Protein AF-A0A8S1F3E6-F1 (afdb_monomer)

Mean predicted aligned error: 9.32 Å

Organism: NCBI:txid2654633

Foldseek 3Di:
DDDDDDDPVVVVPQPKDKDKDWPDWDDDPQKIWTKIKIWIDGPPDIKIWIKIWIWGDDPNDIDTPDMDIDIDDPDPPPPD

Sequence (80 aa):
MLKFAESEEAEKLKKAEIHVVVDEIKQIGDVVIDRTRLTMKVENFETSGWSLTIWIKEDGQWKIRNTCTTFRAPKPDCQK

Solvent-accessible surface area (backbone atoms only — not comparable to full-atom values): 4949 Å² total; per-residue (Å²): 135,87,82,74,83,90,44,81,70,57,68,69,55,67,82,58,49,72,48,76,44,80,79,46,78,47,75,59,87,65,32,38,39,38,36,31,40,37,38,40,37,47,94,96,44,76,45,44,32,41,34,42,38,35,31,36,58,55,98,89,40,80,42,81,75,47,73,52,74,48,66,58,74,79,74,78,73,80,84,122

Radius of gyration: 16.84 Å; Cα contacts (8 Å, |Δi|>4): 127; chains: 1; bounding box: 41×18×54 Å

Structure (mmCIF, N/CA/C/O backbone):
data_AF-A0A8S1F3E6-F1
#
_entry.id   AF-A0A8S1F3E6-F1
#
loop_
_atom_site.group_PDB
_atom_site.id
_atom_site.type_symbol
_atom_site.label_atom_id
_atom_site.label_alt_id
_atom_site.label_comp_id
_atom_site.label_asym_id
_atom_site.label_entity_id
_atom_site.label_seq_id
_atom_site.pdbx_PDB_ins_code
_atom_site.Cartn_x
_atom_site.Cartn_y
_atom_site.Cartn_z
_atom_site.occupancy
_atom_site.B_iso_or_equiv
_atom_site.auth_seq_id
_atom_site.auth_comp_id
_atom_site.auth_asym_id
_atom_site.auth_atom_id
_atom_site.pdbx_PDB_model_num
ATOM 1 N N . MET A 1 1 ? 15.574 8.970 16.444 1.00 35.69 1 MET A N 1
ATOM 2 C CA . M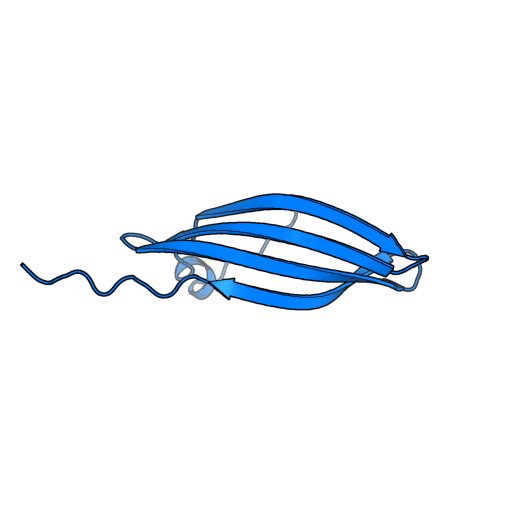ET A 1 1 ? 16.295 8.445 15.265 1.00 35.69 1 MET A CA 1
ATOM 3 C C . MET A 1 1 ? 16.285 6.927 15.388 1.00 35.69 1 MET A C 1
ATOM 5 O O . MET A 1 1 ? 16.930 6.409 16.289 1.00 35.69 1 MET A O 1
ATOM 9 N N . LEU A 1 2 ? 15.443 6.233 14.617 1.00 33.53 2 LEU A N 1
ATOM 10 C CA . LEU A 1 2 ? 15.362 4.767 14.647 1.00 33.53 2 LEU A CA 1
ATOM 11 C C . LEU A 1 2 ? 16.627 4.209 13.981 1.00 33.53 2 LEU A C 1
ATOM 13 O O . LEU A 1 2 ? 16.863 4.473 12.806 1.00 33.53 2 LEU A O 1
ATOM 17 N N . LYS A 1 3 ? 17.464 3.500 14.746 1.00 37.16 3 LYS A N 1
ATOM 18 C CA . LYS A 1 3 ? 18.601 2.743 14.212 1.00 37.16 3 LYS A CA 1
ATOM 19 C C . LYS A 1 3 ? 18.054 1.448 13.617 1.00 37.16 3 LYS A C 1
ATOM 21 O O . LYS A 1 3 ? 17.608 0.579 14.361 1.00 37.16 3 LYS A O 1
ATOM 26 N N . PHE A 1 4 ? 18.053 1.341 12.293 1.00 45.97 4 PHE A N 1
ATOM 27 C CA . PHE A 1 4 ? 17.849 0.059 11.625 1.00 45.97 4 PHE A CA 1
ATOM 28 C C . PHE A 1 4 ? 19.082 -0.822 11.873 1.00 45.97 4 PHE A C 1
ATOM 30 O O . PHE A 1 4 ? 20.193 -0.305 11.967 1.00 45.97 4 PHE A O 1
ATOM 37 N N . ALA A 1 5 ? 18.888 -2.131 12.045 1.00 49.69 5 ALA A N 1
ATOM 38 C CA . ALA A 1 5 ? 19.993 -3.066 12.224 1.00 49.69 5 ALA A CA 1
ATOM 39 C C . ALA A 1 5 ? 20.826 -3.117 10.932 1.00 49.69 5 ALA A C 1
ATOM 41 O O . ALA A 1 5 ? 20.334 -3.542 9.889 1.00 49.69 5 ALA A O 1
ATOM 42 N N . GLU A 1 6 ? 22.065 -2.639 11.001 1.00 52.53 6 GLU A N 1
ATOM 43 C CA . GLU A 1 6 ? 23.038 -2.687 9.910 1.00 52.53 6 GLU A CA 1
ATOM 44 C C . GLU A 1 6 ? 23.557 -4.128 9.787 1.00 52.53 6 GLU A C 1
ATOM 46 O O . GLU A 1 6 ? 24.452 -4.542 10.522 1.00 52.53 6 GLU A O 1
ATOM 51 N N . SER A 1 7 ? 22.953 -4.929 8.907 1.00 60.75 7 SER A N 1
ATOM 52 C CA . SER A 1 7 ? 23.504 -6.220 8.477 1.00 60.75 7 SER A CA 1
ATOM 53 C C . SER A 1 7 ? 24.024 -6.109 7.040 1.00 60.75 7 SER A C 1
ATOM 55 O O . SER A 1 7 ? 23.486 -5.338 6.247 1.00 60.75 7 SER A O 1
ATOM 57 N N . GLU A 1 8 ? 25.032 -6.904 6.661 1.00 56.09 8 GLU A N 1
ATOM 58 C CA . GLU A 1 8 ? 25.476 -7.030 5.255 1.00 56.09 8 GLU A CA 1
ATOM 59 C C . GLU A 1 8 ? 24.323 -7.422 4.306 1.00 56.09 8 GLU A C 1
ATOM 61 O O . GLU A 1 8 ? 24.360 -7.150 3.106 1.00 56.09 8 GLU A O 1
ATOM 66 N N . GLU A 1 9 ? 23.265 -8.052 4.826 1.00 54.75 9 GLU A N 1
ATOM 67 C CA . GLU A 1 9 ? 22.046 -8.345 4.066 1.00 54.75 9 GLU A CA 1
ATOM 68 C C . GLU A 1 9 ? 21.198 -7.093 3.800 1.00 54.75 9 GLU A C 1
ATOM 70 O O . GLU A 1 9 ? 20.557 -7.007 2.752 1.00 54.75 9 GLU A O 1
ATOM 75 N N . ALA A 1 10 ? 21.236 -6.095 4.689 1.00 54.59 10 ALA A N 1
ATOM 76 C CA . ALA A 1 10 ? 20.575 -4.810 4.489 1.00 54.59 10 ALA A CA 1
ATOM 77 C C . ALA A 1 10 ? 21.283 -3.947 3.428 1.00 54.59 10 ALA A C 1
ATOM 79 O O . ALA A 1 10 ? 20.611 -3.214 2.707 1.00 54.59 10 ALA A O 1
ATOM 80 N N . GLU A 1 11 ? 22.606 -4.069 3.258 1.00 54.47 11 GLU A N 1
ATOM 81 C CA . GLU A 1 11 ? 23.327 -3.417 2.148 1.00 54.47 11 GLU A CA 1
ATOM 82 C C . GLU A 1 11 ? 22.967 -4.005 0.773 1.00 54.47 11 GLU A C 1
ATOM 84 O O . GLU A 1 11 ? 22.974 -3.291 -0.232 1.00 54.47 11 GLU A O 1
ATOM 89 N N . LYS A 1 12 ? 22.586 -5.289 0.713 1.00 53.97 12 LYS A N 1
ATOM 90 C CA . LYS A 1 12 ? 22.105 -5.938 -0.522 1.00 53.97 12 LYS A CA 1
ATOM 91 C C . LYS A 1 12 ? 20.698 -5.495 -0.927 1.00 53.97 12 LYS A C 1
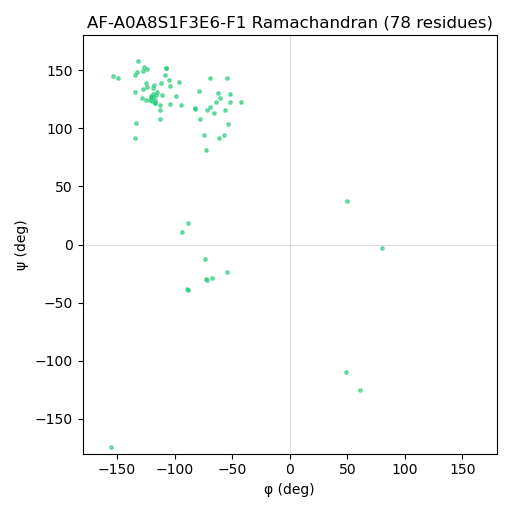ATOM 93 O O . LYS A 1 12 ? 20.288 -5.752 -2.063 1.00 53.97 12 LYS A O 1
ATOM 98 N N . LEU A 1 13 ? 19.964 -4.806 -0.049 1.00 55.56 13 LEU A N 1
ATOM 99 C CA . LEU A 1 13 ? 18.734 -4.109 -0.412 1.00 55.56 13 LEU A CA 1
ATOM 100 C C . LEU A 1 13 ? 19.120 -2.866 -1.219 1.00 55.56 13 LEU A C 1
ATOM 102 O O . LEU A 1 13 ? 19.203 -1.756 -0.693 1.00 55.56 13 LEU A O 1
ATOM 106 N N . LYS A 1 14 ? 19.375 -3.060 -2.520 1.00 59.81 14 LYS A N 1
ATOM 107 C CA . LYS A 1 14 ? 19.467 -1.969 -3.499 1.00 59.81 14 LYS A CA 1
ATOM 108 C C . LYS A 1 14 ? 18.338 -0.986 -3.202 1.00 59.81 14 LYS A C 1
ATOM 110 O O . LYS A 1 14 ? 17.180 -1.399 -3.146 1.00 59.81 14 LYS A O 1
ATOM 115 N N . LYS A 1 15 ? 18.681 0.281 -2.949 1.00 69.56 15 LYS A N 1
ATOM 116 C CA . LYS A 1 15 ? 17.720 1.320 -2.560 1.00 69.56 15 LYS A CA 1
ATOM 117 C C . LYS A 1 15 ? 16.709 1.510 -3.688 1.00 69.56 15 LYS A C 1
ATOM 119 O O . LYS A 1 15 ? 16.947 2.278 -4.613 1.00 69.56 15 LYS A O 1
ATOM 124 N N . ALA A 1 16 ? 15.606 0.774 -3.621 1.00 75.69 16 ALA A N 1
ATOM 125 C CA . ALA A 1 16 ? 14.448 1.021 -4.449 1.00 75.69 16 ALA A CA 1
ATOM 126 C C . ALA A 1 16 ? 13.903 2.395 -4.056 1.00 75.69 16 ALA A C 1
ATOM 128 O O . ALA A 1 16 ? 13.592 2.633 -2.887 1.00 75.69 16 ALA A O 1
ATOM 129 N N . GLU A 1 17 ? 13.810 3.306 -5.016 1.00 85.69 17 GLU A N 1
ATOM 130 C CA . GLU A 1 17 ? 13.106 4.559 -4.796 1.00 85.69 17 GLU A CA 1
ATOM 131 C C . GLU A 1 17 ? 11.617 4.289 -5.004 1.00 85.69 17 GLU A C 1
ATOM 133 O O . GLU A 1 17 ? 11.197 3.895 -6.094 1.00 85.69 17 GLU A O 1
ATOM 138 N N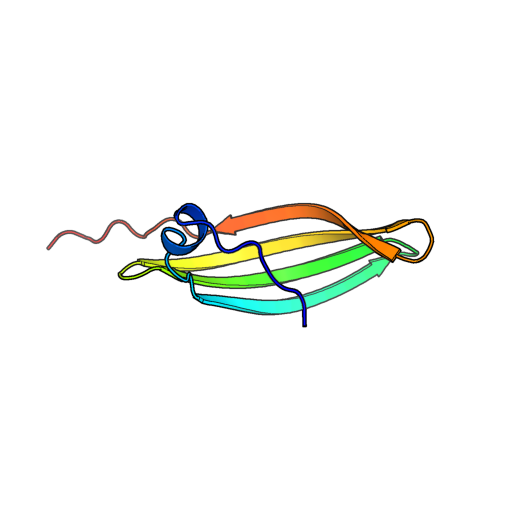 . ILE A 1 18 ? 10.823 4.456 -3.946 1.00 88.38 18 ILE A N 1
ATOM 139 C CA . ILE A 1 18 ? 9.370 4.295 -3.997 1.00 88.38 18 ILE A CA 1
ATOM 140 C C . ILE A 1 18 ? 8.737 5.664 -3.782 1.00 88.38 18 ILE A C 1
ATOM 142 O O . ILE A 1 18 ? 8.847 6.255 -2.709 1.00 88.38 18 ILE A O 1
ATOM 146 N N . HIS A 1 19 ? 8.038 6.145 -4.801 1.00 92.94 19 HIS A N 1
ATOM 147 C CA . HIS A 1 19 ? 7.184 7.315 -4.719 1.00 92.94 19 HIS A CA 1
ATOM 148 C C . HIS A 1 19 ? 5.730 6.874 -4.540 1.00 92.94 19 HIS A C 1
ATOM 150 O O . HIS A 1 19 ? 5.217 6.065 -5.316 1.00 92.94 19 HIS A O 1
ATOM 156 N N . VAL A 1 20 ? 5.069 7.412 -3.516 1.00 94.31 20 VAL A N 1
ATOM 157 C CA . VAL A 1 20 ? 3.683 7.088 -3.167 1.00 94.31 20 VAL A CA 1
ATOM 158 C C . VAL A 1 20 ? 2.846 8.352 -3.258 1.00 94.31 20 VAL A C 1
ATOM 160 O O . VAL A 1 20 ? 3.164 9.358 -2.627 1.00 94.31 20 VAL A O 1
ATOM 163 N N . VAL A 1 21 ? 1.754 8.285 -4.011 1.00 96.56 21 VAL A N 1
ATOM 164 C CA . VAL A 1 21 ? 0.754 9.352 -4.095 1.00 96.56 21 VAL A CA 1
ATOM 165 C C . VAL A 1 21 ? -0.557 8.812 -3.557 1.00 96.56 21 VAL A C 1
ATOM 167 O O . VAL A 1 21 ? -1.078 7.827 -4.078 1.00 96.56 21 VAL A O 1
ATOM 170 N N . VAL A 1 22 ? -1.095 9.452 -2.523 1.00 96.56 22 VAL A N 1
ATOM 171 C CA . VAL A 1 22 ? -2.421 9.120 -1.997 1.00 96.56 22 VAL A CA 1
ATOM 172 C C . VAL A 1 22 ? -3.472 9.816 -2.852 1.00 96.56 22 VAL A C 1
ATOM 174 O O . VAL A 1 22 ? -3.499 11.042 -2.920 1.00 96.56 22 VAL A O 1
ATOM 177 N N . ASP A 1 23 ? -4.317 9.031 -3.515 1.00 95.94 23 ASP A N 1
ATOM 178 C CA . ASP A 1 23 ? -5.383 9.553 -4.372 1.00 95.94 23 ASP A CA 1
ATOM 179 C C . ASP A 1 23 ? -6.676 9.782 -3.587 1.00 95.94 23 ASP A C 1
ATOM 181 O O . ASP A 1 23 ? -7.409 10.730 -3.855 1.00 95.94 23 ASP A O 1
ATOM 185 N N . GLU A 1 24 ? -6.983 8.889 -2.646 1.00 97.12 24 GLU A N 1
ATOM 186 C CA . GLU A 1 24 ? -8.221 8.927 -1.874 1.00 97.12 24 GLU A CA 1
ATOM 187 C C . GLU A 1 24 ? -7.996 8.343 -0.481 1.00 97.12 24 GLU A C 1
ATOM 189 O O . GLU A 1 24 ? -7.276 7.355 -0.321 1.00 97.12 24 GLU A O 1
ATOM 194 N N . ILE A 1 25 ? -8.657 8.942 0.509 1.00 97.62 25 ILE A N 1
ATOM 195 C CA . ILE A 1 25 ? -8.799 8.401 1.858 1.00 97.62 25 ILE A CA 1
ATOM 196 C C . ILE A 1 25 ? -10.286 8.412 2.197 1.00 97.62 25 ILE A C 1
ATOM 198 O O . ILE A 1 25 ? -10.936 9.457 2.133 1.00 97.62 25 ILE A O 1
ATOM 202 N N . LYS A 1 26 ? -10.816 7.258 2.597 1.00 98.00 26 LYS A N 1
ATOM 203 C CA . LYS A 1 26 ? -12.198 7.098 3.044 1.00 98.00 26 LYS A CA 1
ATOM 204 C C . LYS A 1 26 ? -12.231 6.467 4.427 1.00 98.00 26 LYS A C 1
ATOM 206 O O . LYS A 1 26 ? -11.725 5.367 4.622 1.00 98.00 26 LYS A O 1
ATOM 211 N N . GLN A 1 27 ? -12.877 7.137 5.375 1.00 97.06 27 GLN A N 1
ATOM 212 C CA . GLN A 1 27 ? -13.060 6.628 6.733 1.00 97.06 27 GLN A CA 1
ATOM 213 C C . GLN A 1 27 ? -14.493 6.126 6.950 1.00 97.06 27 GLN A C 1
ATOM 215 O O . GLN A 1 27 ? -15.458 6.778 6.550 1.00 97.06 27 GLN A O 1
ATOM 220 N N . ILE A 1 28 ? -14.622 4.965 7.594 1.00 95.56 28 ILE A N 1
ATOM 221 C CA . ILE A 1 28 ? -15.883 4.326 7.984 1.00 95.56 28 ILE A CA 1
ATOM 222 C C . ILE A 1 28 ? -15.728 3.847 9.436 1.00 95.56 28 ILE A C 1
ATOM 224 O O . ILE A 1 28 ? -15.236 2.749 9.692 1.00 95.56 28 ILE A O 1
ATOM 228 N N . GLY A 1 29 ? -16.107 4.692 10.400 1.00 94.19 29 GLY A N 1
ATOM 229 C CA . GLY A 1 29 ? -15.873 4.426 11.825 1.00 94.19 29 GLY A CA 1
ATOM 230 C C . GLY A 1 29 ? -14.378 4.305 12.145 1.00 94.19 29 GLY A C 1
ATOM 231 O O . GLY A 1 29 ? -13.596 5.194 11.798 1.00 94.19 29 GLY A O 1
ATOM 232 N N . ASP A 1 30 ? -13.991 3.184 12.760 1.00 96.06 30 ASP A N 1
ATOM 233 C CA . ASP A 1 30 ? -12.599 2.831 13.094 1.00 96.06 30 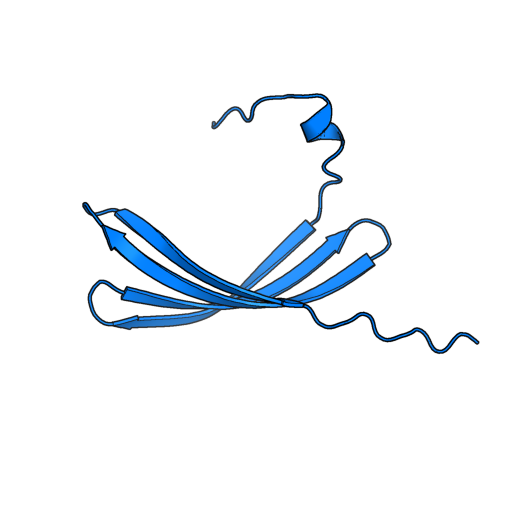ASP A CA 1
ATOM 234 C C . ASP A 1 30 ? -11.870 2.072 11.970 1.00 96.06 30 ASP A C 1
ATOM 236 O O . ASP A 1 30 ? -10.849 1.419 12.198 1.00 96.06 30 ASP A O 1
ATOM 240 N N . VAL A 1 31 ? -12.390 2.155 10.744 1.00 97.25 31 VAL A N 1
ATOM 241 C CA . VAL A 1 31 ? -11.759 1.627 9.533 1.00 97.25 31 VAL A CA 1
ATOM 242 C C . VAL A 1 31 ? -11.414 2.786 8.603 1.00 97.25 31 VAL A C 1
ATOM 244 O O . VAL A 1 31 ? -12.262 3.630 8.315 1.00 97.25 31 VAL A O 1
ATOM 247 N N . VAL A 1 32 ? -10.184 2.816 8.096 1.00 98.12 32 VAL A N 1
ATOM 248 C CA . VAL A 1 32 ? -9.750 3.750 7.046 1.00 98.12 32 VAL A CA 1
ATOM 249 C C . VAL A 1 32 ? -9.323 2.949 5.829 1.00 98.12 32 VAL A C 1
ATOM 251 O O . VAL A 1 32 ? -8.612 1.959 5.946 1.00 98.12 32 VAL A O 1
ATOM 254 N N . ILE A 1 33 ? -9.762 3.371 4.654 1.00 98.00 33 ILE A N 1
ATOM 255 C CA . ILE A 1 33 ? -9.369 2.793 3.376 1.00 98.00 33 ILE A CA 1
ATOM 256 C C . ILE A 1 33 ? -8.638 3.886 2.606 1.00 98.00 33 ILE A C 1
ATOM 258 O O . ILE A 1 33 ? -9.218 4.945 2.365 1.00 98.00 33 ILE A O 1
ATOM 262 N N . ASP A 1 34 ? -7.390 3.640 2.223 1.00 97.75 34 ASP A N 1
ATOM 263 C CA . ASP A 1 34 ? -6.690 4.486 1.260 1.00 97.75 34 ASP A CA 1
ATOM 264 C C . ASP A 1 34 ? -6.546 3.793 -0.089 1.00 97.75 34 ASP A C 1
ATOM 266 O O . ASP A 1 34 ? -6.496 2.564 -0.196 1.00 97.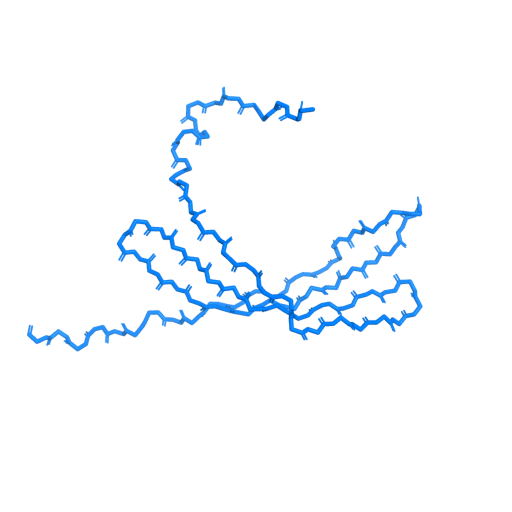75 34 ASP A O 1
ATOM 270 N N . ARG A 1 35 ? -6.485 4.624 -1.127 1.00 97.75 35 ARG A N 1
ATOM 271 C CA . ARG A 1 35 ? -6.050 4.224 -2.455 1.00 97.75 35 ARG A CA 1
ATOM 272 C C . ARG A 1 35 ? -4.849 5.069 -2.836 1.00 97.75 35 ARG A C 1
ATOM 274 O O . ARG A 1 35 ? -4.915 6.300 -2.815 1.00 97.75 35 ARG A O 1
ATOM 281 N N . THR A 1 36 ? -3.772 4.409 -3.232 1.00 98.06 36 THR A N 1
ATOM 282 C CA . THR A 1 36 ? -2.523 5.061 -3.612 1.00 98.06 36 THR A CA 1
ATOM 283 C C . THR A 1 36 ? -2.049 4.608 -4.983 1.00 98.06 36 THR A C 1
ATOM 285 O O . THR A 1 36 ? -2.277 3.472 -5.408 1.00 98.06 36 THR A O 1
ATOM 288 N N . ARG A 1 37 ? -1.362 5.511 -5.679 1.00 96.44 37 ARG A N 1
ATOM 289 C CA . ARG A 1 37 ? -0.506 5.199 -6.821 1.00 96.44 37 ARG A CA 1
ATOM 290 C C . ARG A 1 37 ? 0.929 5.071 -6.346 1.00 96.44 37 ARG A C 1
ATOM 292 O O . ARG A 1 37 ? 1.395 5.855 -5.522 1.00 96.44 37 ARG A O 1
ATOM 299 N N . LEU A 1 38 ? 1.618 4.089 -6.906 1.00 94.75 38 LEU A N 1
ATOM 300 C CA . LEU A 1 38 ? 3.005 3.779 -6.604 1.00 94.75 38 LEU A CA 1
ATOM 301 C C . LEU A 1 38 ? 3.833 3.948 -7.873 1.00 94.75 38 LEU A C 1
ATOM 303 O O . LEU A 1 38 ? 3.435 3.460 -8.931 1.00 94.75 38 LEU A O 1
ATOM 307 N N . THR A 1 39 ? 5.0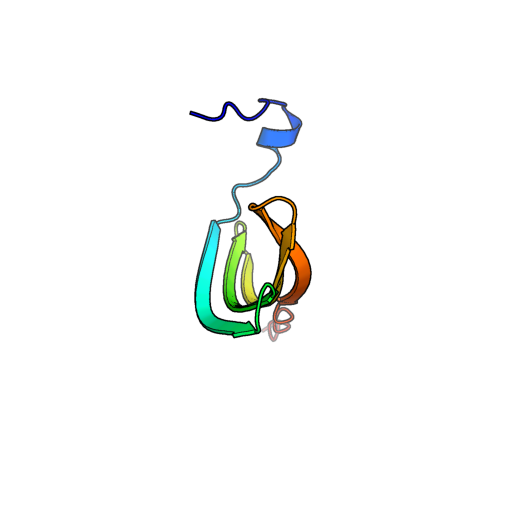01 4.561 -7.748 1.00 92.44 39 THR A N 1
ATOM 308 C CA . THR A 1 39 ? 6.077 4.470 -8.737 1.00 92.44 39 THR A CA 1
ATOM 309 C C . THR A 1 39 ? 7.294 3.909 -8.026 1.00 92.44 39 THR A C 1
ATOM 311 O O . THR A 1 39 ? 7.715 4.457 -7.012 1.00 92.44 39 THR A O 1
ATOM 314 N N . MET A 1 40 ? 7.843 2.811 -8.534 1.00 88.50 40 MET A N 1
ATOM 315 C CA . MET A 1 40 ? 9.016 2.158 -7.969 1.00 88.50 40 MET A CA 1
ATOM 316 C C . MET A 1 40 ? 10.125 2.112 -9.013 1.00 88.50 40 MET A C 1
ATOM 318 O O . MET A 1 40 ? 9.910 1.629 -10.127 1.00 88.50 40 MET A O 1
ATOM 322 N N . LYS A 1 41 ? 11.310 2.588 -8.633 1.00 86.94 41 LYS A N 1
ATOM 323 C CA . LYS A 1 41 ? 12.521 2.553 -9.455 1.00 86.94 41 LYS A CA 1
ATOM 324 C C . LYS A 1 41 ? 13.571 1.688 -8.773 1.00 86.94 41 LYS A C 1
ATOM 326 O O . LYS A 1 41 ? 13.919 1.926 -7.618 1.00 86.94 41 LYS A O 1
ATOM 331 N N . VAL A 1 42 ? 14.063 0.683 -9.490 1.00 82.81 42 VAL A N 1
ATOM 332 C CA . VAL A 1 42 ? 15.129 -0.224 -9.055 1.00 82.81 42 VAL A CA 1
ATOM 333 C C . VAL A 1 42 ? 16.131 -0.351 -10.195 1.00 82.81 42 VAL A C 1
ATOM 335 O O . VAL A 1 42 ? 15.866 -1.034 -11.179 1.00 82.81 42 VAL A O 1
ATOM 338 N N . GLU A 1 43 ? 17.284 0.305 -10.065 1.00 82.56 43 GLU A N 1
ATOM 339 C CA . GLU A 1 43 ? 18.333 0.332 -11.098 1.00 82.56 43 GLU A CA 1
ATOM 340 C C . GLU A 1 43 ? 17.785 0.679 -12.495 1.00 82.56 43 GLU A C 1
ATOM 342 O O . GLU A 1 43 ? 17.361 1.807 -12.724 1.00 82.56 43 GLU A O 1
ATOM 347 N N . ASN A 1 44 ? 17.767 -0.295 -13.412 1.00 78.69 44 ASN A N 1
ATOM 348 C CA . ASN A 1 44 ? 17.332 -0.148 -14.802 1.00 78.69 44 ASN A CA 1
ATOM 349 C C . ASN A 1 44 ? 15.850 -0.507 -15.008 1.00 78.69 44 ASN A C 1
ATOM 351 O O . ASN A 1 44 ? 15.401 -0.662 -16.142 1.00 78.69 44 ASN A O 1
ATOM 355 N N . PHE A 1 45 ? 15.099 -0.691 -13.924 1.00 79.12 45 PHE A N 1
ATOM 356 C CA . PHE A 1 45 ? 13.693 -1.058 -13.952 1.00 79.12 45 PHE A CA 1
ATOM 357 C C . PHE A 1 45 ? 12.846 0.011 -13.263 1.00 79.12 45 PHE A C 1
ATOM 359 O O . PHE A 1 45 ? 13.040 0.325 -12.090 1.00 79.12 45 PHE A O 1
ATOM 366 N N . GLU A 1 46 ? 11.867 0.543 -13.987 1.00 87.88 46 GLU A N 1
ATOM 367 C CA . GLU A 1 46 ? 10.832 1.418 -13.446 1.00 87.88 46 GLU A CA 1
ATOM 368 C C . GLU A 1 46 ? 9.469 0.762 -13.657 1.00 87.88 46 GLU A C 1
ATOM 370 O O . GLU A 1 46 ? 9.122 0.340 -14.762 1.00 87.88 46 GLU A O 1
ATOM 375 N N . THR A 1 47 ? 8.680 0.681 -12.590 1.00 88.88 47 THR A N 1
ATOM 376 C CA . THR A 1 47 ? 7.295 0.222 -12.660 1.00 88.88 47 THR A CA 1
ATOM 377 C C . THR A 1 47 ? 6.376 1.169 -11.913 1.00 88.88 47 THR A C 1
ATOM 379 O O . THR A 1 47 ? 6.784 1.918 -11.026 1.00 88.88 47 THR A O 1
ATOM 382 N N . SER A 1 48 ? 5.104 1.127 -12.282 1.00 92.56 48 SER A N 1
ATOM 383 C CA . SER A 1 48 ? 4.046 1.833 -11.578 1.00 92.56 48 SER A CA 1
ATOM 384 C C . SER A 1 48 ? 2.940 0.868 -11.205 1.00 92.56 48 SER A C 1
ATOM 386 O O . SER A 1 48 ? 2.727 -0.154 -11.860 1.00 92.56 48 SER A O 1
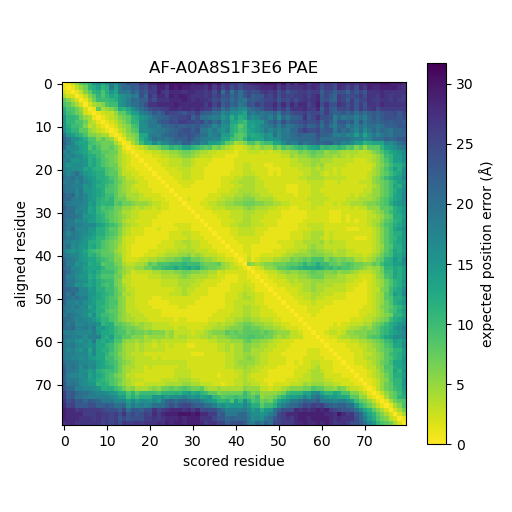ATOM 388 N N . GLY A 1 49 ? 2.233 1.191 -10.139 1.00 93.69 49 GLY A N 1
ATOM 389 C CA . GLY A 1 49 ? 1.208 0.339 -9.579 1.00 93.69 49 GLY A CA 1
ATOM 390 C C . GLY A 1 49 ? 0.169 1.116 -8.799 1.00 93.69 49 GLY A C 1
ATOM 391 O O . GLY A 1 49 ? 0.179 2.349 -8.745 1.00 93.69 49 GLY A O 1
ATOM 392 N N . TRP A 1 50 ? -0.718 0.358 -8.176 1.00 96.06 50 TRP A N 1
ATOM 393 C CA . TRP A 1 50 ? -1.735 0.864 -7.274 1.00 96.06 50 TRP A CA 1
ATOM 394 C C . TRP A 1 50 ? -1.773 0.004 -6.026 1.00 96.06 50 TRP A C 1
ATOM 396 O O . TRP A 1 50 ? -1.597 -1.214 -6.106 1.00 96.06 50 TRP A O 1
ATOM 406 N N . SER A 1 51 ? -2.051 0.636 -4.895 1.00 97.12 51 SER A N 1
ATOM 407 C CA . SER A 1 51 ? -2.352 -0.055 -3.652 1.00 97.12 51 SER A CA 1
ATOM 408 C C . SER A 1 51 ? -3.695 0.406 -3.108 1.00 97.12 51 SER A C 1
ATOM 410 O O . SER A 1 51 ? -4.017 1.593 -3.156 1.00 97.12 51 SER A O 1
ATOM 412 N N . LEU A 1 52 ? -4.474 -0.544 -2.600 1.00 97.88 52 LEU A N 1
ATOM 413 C CA . LEU A 1 52 ? -5.609 -0.284 -1.726 1.00 97.88 52 LEU A CA 1
ATOM 414 C C . LEU A 1 52 ? -5.265 -0.829 -0.344 1.00 97.88 52 LEU A C 1
ATOM 416 O O . LEU A 1 52 ? -5.005 -2.028 -0.198 1.00 97.88 52 LEU A O 1
ATOM 420 N N . THR A 1 53 ? -5.263 0.046 0.654 1.00 98.19 53 THR A N 1
ATOM 421 C CA . THR A 1 53 ? -4.872 -0.297 2.023 1.00 98.19 53 THR A CA 1
ATOM 422 C C . THR A 1 53 ? -6.055 -0.119 2.953 1.00 98.19 53 THR A C 1
ATOM 424 O O . THR A 1 53 ? -6.678 0.938 2.980 1.00 98.19 53 THR A O 1
ATOM 427 N N . ILE A 1 54 ? -6.353 -1.150 3.738 1.00 98.06 54 ILE A N 1
ATOM 428 C CA . ILE A 1 54 ? -7.346 -1.102 4.807 1.00 98.06 54 ILE A CA 1
ATOM 429 C C . ILE A 1 54 ? -6.602 -1.011 6.132 1.00 98.06 54 ILE A C 1
ATOM 431 O O . ILE A 1 54 ? -5.850 -1.915 6.505 1.00 98.06 54 ILE A O 1
ATOM 435 N N . TRP A 1 55 ? -6.872 0.056 6.864 1.00 98.25 55 TRP A N 1
ATOM 436 C CA . TRP A 1 55 ? -6.406 0.307 8.213 1.00 98.25 55 TRP A CA 1
ATOM 437 C C . TRP A 1 55 ? -7.540 0.083 9.196 1.00 98.25 55 TRP A C 1
ATOM 439 O O . TRP A 1 55 ? -8.682 0.465 8.937 1.00 98.25 55 TRP A O 1
ATOM 449 N N . ILE A 1 56 ? -7.211 -0.493 10.343 1.00 97.94 56 ILE A N 1
ATOM 450 C CA . ILE A 1 56 ? -8.116 -0.578 11.486 1.00 97.94 56 ILE A CA 1
ATOM 451 C C . ILE A 1 56 ? -7.453 0.038 12.704 1.00 97.94 56 ILE A C 1
ATOM 453 O O . ILE A 1 56 ? -6.222 0.025 12.818 1.00 97.94 56 ILE A O 1
ATOM 457 N N . LYS A 1 57 ? -8.267 0.578 13.604 1.00 96.69 57 LYS A N 1
ATOM 458 C CA . LYS A 1 57 ? -7.797 1.079 14.889 1.00 96.69 57 LYS A CA 1
ATOM 459 C C . LYS A 1 57 ? -7.948 -0.006 15.950 1.00 96.69 57 LYS A C 1
ATOM 461 O O . LYS A 1 57 ? -9.055 -0.462 16.211 1.00 96.69 57 LYS A O 1
ATOM 466 N N . GLU A 1 58 ? -6.844 -0.404 16.566 1.00 93.56 58 GLU A N 1
ATOM 467 C CA . GLU A 1 58 ? -6.828 -1.299 17.727 1.00 93.56 58 GLU A CA 1
ATOM 468 C C . GLU A 1 58 ? -6.001 -0.651 18.837 1.00 93.56 58 GLU A C 1
ATOM 470 O O . GLU A 1 58 ? -4.943 -0.081 18.571 1.00 93.56 58 GLU A O 1
ATOM 475 N N . ASP A 1 59 ? -6.517 -0.661 20.068 1.00 93.69 59 ASP A N 1
ATOM 476 C CA . ASP A 1 59 ? -5.872 -0.056 21.246 1.00 93.69 59 ASP A CA 1
ATOM 477 C C . ASP A 1 59 ? -5.404 1.396 21.026 1.00 93.69 59 ASP A C 1
ATOM 479 O O . ASP A 1 59 ? -4.346 1.834 21.478 1.00 93.69 59 ASP A O 1
ATOM 483 N N . GLY A 1 60 ? -6.204 2.162 20.279 1.00 92.50 60 GLY A N 1
ATOM 484 C CA . GLY A 1 60 ? -5.922 3.562 19.964 1.00 92.50 60 GLY A CA 1
ATOM 485 C C . GLY A 1 60 ? -4.917 3.786 18.827 1.00 92.50 60 GLY A C 1
ATOM 486 O O . GLY A 1 60 ? -4.727 4.938 18.433 1.00 92.50 60 GLY A O 1
ATOM 487 N N . GLN A 1 61 ? -4.330 2.730 18.258 1.00 95.31 61 GLN A N 1
ATOM 488 C CA . GLN A 1 61 ? -3.311 2.805 17.209 1.00 95.31 61 GLN A CA 1
ATOM 489 C C . GLN A 1 61 ? -3.835 2.277 15.870 1.00 95.31 61 GLN A C 1
ATOM 491 O O . GLN A 1 61 ? -4.540 1.272 15.804 1.00 95.31 61 GLN A O 1
ATOM 496 N N . TRP A 1 62 ? -3.487 2.967 14.783 1.00 96.00 62 TRP A N 1
ATOM 497 C CA . TRP A 1 62 ? -3.807 2.513 13.432 1.00 96.00 62 TRP A 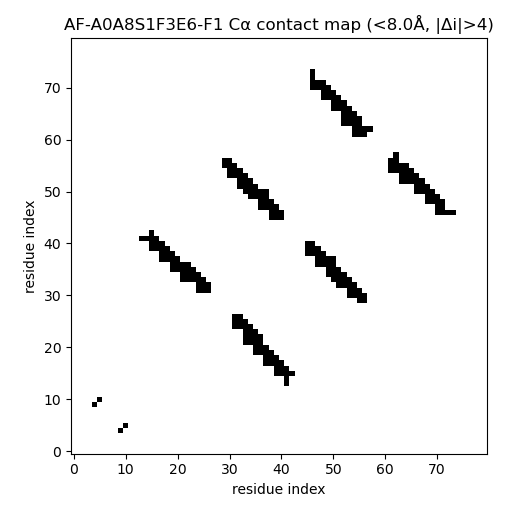CA 1
ATOM 498 C C . TRP A 1 62 ? -2.827 1.436 12.992 1.00 96.00 62 TRP A C 1
ATOM 500 O O . TRP A 1 62 ? -1.613 1.616 13.081 1.00 96.00 62 TRP A O 1
ATOM 510 N N . LYS A 1 63 ? -3.357 0.345 12.448 1.00 96.62 63 LYS A N 1
ATOM 511 C CA . LYS A 1 63 ? -2.560 -0.709 11.827 1.00 96.62 63 LYS A CA 1
ATOM 512 C C . LYS A 1 63 ? -3.131 -1.097 10.476 1.00 96.62 63 LYS A C 1
ATOM 514 O O . LYS A 1 63 ? -4.345 -1.078 10.275 1.00 96.62 63 LYS A O 1
ATOM 519 N N . ILE A 1 64 ? -2.253 -1.506 9.569 1.00 97.19 64 ILE A N 1
ATOM 520 C CA . ILE A 1 64 ? -2.653 -2.106 8.298 1.00 97.19 64 ILE A CA 1
ATOM 521 C C . ILE A 1 64 ? -3.265 -3.477 8.595 1.00 97.19 64 ILE A C 1
ATOM 523 O O . ILE A 1 64 ? -2.603 -4.365 9.131 1.00 97.19 64 ILE A O 1
ATOM 527 N N . ARG A 1 65 ? -4.538 -3.658 8.243 1.00 96.62 65 ARG A N 1
ATOM 528 C CA . ARG A 1 65 ? -5.228 -4.952 8.317 1.00 96.62 65 ARG A CA 1
ATOM 529 C C . ARG A 1 65 ? -5.049 -5.763 7.042 1.00 96.62 65 ARG A C 1
ATOM 531 O O . ARG A 1 65 ? -4.946 -6.990 7.112 1.00 96.62 65 ARG A O 1
ATOM 538 N N . ASN A 1 66 ? -5.079 -5.083 5.900 1.00 96.75 66 ASN A N 1
ATOM 539 C CA . ASN A 1 66 ? -4.905 -5.669 4.580 1.00 96.75 66 ASN A CA 1
ATOM 540 C C . ASN A 1 66 ? -4.348 -4.623 3.612 1.00 96.75 66 ASN A C 1
ATOM 542 O O . ASN A 1 66 ? -4.722 -3.454 3.678 1.00 96.75 66 ASN A O 1
ATOM 546 N N . THR A 1 67 ? -3.509 -5.076 2.689 1.00 96.94 67 THR A N 1
ATOM 547 C CA . THR A 1 67 ? -3.052 -4.283 1.554 1.00 96.94 67 THR A CA 1
ATOM 548 C C . THR A 1 67 ? -3.137 -5.146 0.311 1.00 96.94 67 THR A C 1
ATOM 550 O O . THR A 1 67 ? -2.648 -6.277 0.305 1.00 96.94 67 THR A O 1
ATOM 553 N N . CYS A 1 68 ? -3.737 -4.608 -0.744 1.00 96.69 68 CYS A N 1
ATOM 554 C CA . CYS A 1 68 ? -3.698 -5.197 -2.072 1.00 96.69 68 CYS A CA 1
ATOM 5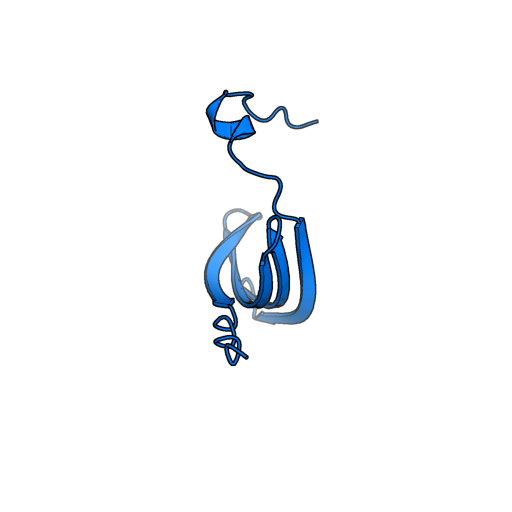55 C C . CYS A 1 68 ? -2.894 -4.274 -2.983 1.00 96.69 68 CYS A C 1
ATOM 557 O O . CYS A 1 68 ? -3.371 -3.199 -3.346 1.00 96.69 68 CYS A O 1
ATOM 559 N N . THR A 1 69 ? -1.686 -4.705 -3.345 1.00 95.31 69 THR A N 1
ATOM 560 C CA . THR A 1 69 ? -0.782 -3.954 -4.218 1.00 95.31 69 THR A CA 1
ATOM 561 C C . THR A 1 69 ? -0.646 -4.662 -5.551 1.00 95.31 69 THR A C 1
ATOM 563 O O . THR A 1 69 ? -0.325 -5.847 -5.612 1.00 95.31 69 THR A O 1
ATOM 566 N N . THR A 1 70 ? -0.851 -3.920 -6.631 1.00 93.94 70 THR A N 1
ATOM 567 C CA . THR A 1 70 ? -0.684 -4.409 -7.998 1.00 93.94 70 THR A CA 1
ATOM 568 C C . THR A 1 70 ? 0.306 -3.525 -8.731 1.00 93.94 70 THR A C 1
ATOM 570 O O . THR A 1 70 ? 0.234 -2.301 -8.646 1.00 93.94 70 THR A O 1
ATOM 573 N N . PHE A 1 71 ? 1.226 -4.138 -9.466 1.00 90.38 71 PHE A N 1
ATOM 574 C CA . PHE A 1 71 ? 2.138 -3.433 -10.358 1.00 90.38 71 PHE A CA 1
ATOM 575 C C . PHE A 1 71 ? 1.736 -3.712 -11.797 1.00 90.38 71 PHE A C 1
ATOM 577 O O . PHE A 1 71 ? 1.275 -4.807 -12.128 1.00 90.38 71 PHE A O 1
ATOM 584 N N . ARG A 1 72 ? 1.913 -2.721 -12.669 1.00 85.00 72 ARG A N 1
ATOM 585 C CA . ARG A 1 72 ? 1.794 -2.947 -14.104 1.00 85.00 72 ARG A CA 1
ATOM 586 C C . ARG A 1 72 ? 2.877 -3.939 -14.509 1.00 85.00 72 ARG A C 1
ATOM 588 O O . ARG A 1 72 ? 4.047 -3.760 -14.167 1.00 85.00 72 ARG A O 1
ATOM 595 N N . ALA A 1 73 ? 2.472 -4.971 -15.246 1.00 71.94 73 ALA A N 1
ATOM 596 C CA . ALA A 1 73 ? 3.422 -5.863 -15.886 1.00 71.94 73 ALA A CA 1
ATOM 597 C C . ALA A 1 73 ? 4.380 -5.027 -16.754 1.00 71.94 73 ALA A C 1
ATOM 599 O O . ALA A 1 73 ? 3.933 -4.044 -17.366 1.00 71.94 73 ALA A O 1
ATOM 600 N N . PRO A 1 74 ? 5.671 -5.397 -16.826 1.00 64.38 74 PRO A N 1
ATOM 601 C CA . PRO A 1 74 ? 6.561 -4.821 -17.818 1.00 64.38 74 PRO A CA 1
ATOM 602 C C . PRO A 1 74 ? 5.881 -4.968 -19.178 1.00 64.38 74 PRO A C 1
ATOM 604 O O . PRO A 1 74 ? 5.400 -6.055 -19.512 1.00 64.38 74 PRO A O 1
ATOM 607 N N . LYS A 1 75 ? 5.793 -3.887 -19.960 1.00 57.62 75 LYS A N 1
ATOM 608 C CA . LYS A 1 75 ? 5.481 -4.076 -21.376 1.00 57.62 75 LYS A CA 1
ATOM 609 C C . LYS A 1 75 ? 6.621 -4.937 -21.922 1.00 57.62 75 LYS A C 1
ATOM 611 O O . LYS A 1 75 ? 7.767 -4.561 -21.683 1.00 57.62 75 LYS A O 1
ATOM 616 N N . PRO A 1 76 ? 6.358 -6.078 -22.580 1.00 53.28 76 PRO A N 1
ATOM 617 C CA . PRO A 1 76 ? 7.412 -6.728 -23.332 1.00 53.28 76 PRO A CA 1
ATOM 618 C C . PRO A 1 76 ? 7.912 -5.675 -24.313 1.00 53.28 76 PRO A C 1
ATOM 620 O O . PRO A 1 76 ? 7.129 -5.169 -25.123 1.00 53.28 76 PRO A O 1
ATOM 623 N N . ASP A 1 77 ? 9.169 -5.263 -24.169 1.00 54.84 77 ASP A N 1
ATOM 624 C CA . ASP A 1 77 ? 9.799 -4.437 -25.180 1.00 54.84 77 ASP A CA 1
ATOM 625 C C . ASP A 1 77 ? 9.588 -5.175 -26.500 1.00 54.84 77 ASP A C 1
ATOM 627 O O . ASP A 1 77 ? 9.923 -6.357 -26.619 1.00 54.84 77 ASP A O 1
ATOM 631 N N . CYS A 1 78 ? 8.960 -4.513 -27.474 1.00 43.50 78 CYS A N 1
ATOM 632 C CA . CYS A 1 78 ? 9.078 -4.940 -28.856 1.00 43.50 78 CYS A CA 1
ATOM 633 C C . CYS A 1 78 ? 10.578 -4.927 -29.142 1.00 43.50 78 CYS A C 1
ATOM 635 O O . CYS A 1 78 ? 11.128 -3.861 -29.418 1.00 43.50 78 CYS A O 1
ATOM 637 N N . GLN A 1 79 ? 11.225 -6.085 -28.982 1.00 39.25 79 GLN A N 1
ATOM 638 C CA . GLN A 1 79 ? 12.598 -6.322 -29.388 1.00 39.25 79 GLN A CA 1
ATOM 639 C C . GLN A 1 79 ? 12.663 -5.916 -30.860 1.00 39.25 79 GLN A C 1
ATOM 641 O O . GLN A 1 79 ? 12.081 -6.579 -31.720 1.00 39.25 79 GLN A O 1
ATOM 646 N N . LYS A 1 80 ? 13.241 -4.743 -31.108 1.00 35.00 80 LYS A N 1
ATOM 647 C CA . LYS A 1 80 ? 13.655 -4.300 -32.432 1.00 35.00 80 LYS A CA 1
ATOM 648 C C . LYS A 1 80 ? 15.081 -4.758 -32.655 1.00 35.00 80 LYS A C 1
ATOM 650 O O . LYS A 1 80 ? 15.862 -4.671 -31.681 1.00 35.00 80 LYS A O 1
#

Secondary structure (DSSP, 8-state):
-------HHHHTS---EEEEEEEEEEEETTEEEEEEEEEEEETTEEEEEEEEEEEEEETTEEEEEEEEEEEPPPP-----

pLDDT: mean 81.56, std 20.17, range [33.53, 98.25]

InterPro domains:
  IPR027843 Domain of unknown function DUF4440 [PF14534] (5-64)
  IPR032710 NTF2-like domain superfamily [SSF54427] (10-70)

Nearest PDB structures (foldseek):
  6w3f-assembly2_B  TM=8.540E-01  e=1.128E-02  synthetic construct
  2bng-assembly1_C-2  TM=7.599E-01  e=2.950E-03  Mycobacterium tuberculosis H37Rv
  2bng-assembly1_B  TM=7.024E-01  e=2.759E-03  Mycobacterium tuberculosis H37Rv
  7o21-assembly1_A  TM=8.030E-01  e=2.697E-02  Bdellovibrio bacteriovorus HD100
  5kpe-assembly1_A  TM=4.798E-01  e=2.016E-01  synthetic construct